Protein AF-A0A950GER1-F1 (afdb_monomer_lite)

Foldseek 3Di:
DVVLVVVLVVVLCCVPVDPVVLVVCQVDVVVLVVVVVVCVVSVHDDDPSSDDDPDPDDPPPPDPDPPPPDDDDDDDDDDDDDDPPPDPDCPDDPVRVVVPDPDPCPPPPVVPDPPDPPDPPDDDDDDPPDD

Structure (mmCIF, N/CA/C/O backbone):
data_AF-A0A950GER1-F1
#
_entry.id   AF-A0A950GER1-F1
#
loop_
_atom_site.group_PDB
_atom_site.id
_atom_site.type_symbol
_atom_site.label_atom_id
_atom_site.label_alt_id
_atom_site.label_comp_id
_atom_site.label_asym_id
_atom_site.label_entity_id
_atom_site.label_seq_id
_atom_site.pdbx_PDB_ins_code
_atom_site.Cartn_x
_atom_site.Cartn_y
_atom_site.Cartn_z
_atom_site.occupancy
_atom_site.B_iso_or_equiv
_atom_site.auth_seq_id
_atom_site.auth_comp_id
_atom_site.auth_asym_id
_atom_site.auth_atom_id
_atom_site.pdbx_PDB_model_num
ATOM 1 N N . GLY A 1 1 ? 2.794 -18.916 -9.544 1.00 68.31 1 GLY A N 1
ATOM 2 C CA . GLY A 1 1 ? 2.943 -18.273 -8.221 1.00 68.31 1 GLY A CA 1
ATOM 3 C C . GLY A 1 1 ? 4.208 -17.434 -8.063 1.00 68.31 1 GLY A C 1
ATOM 4 O O . GLY A 1 1 ? 4.226 -16.582 -7.189 1.00 68.31 1 GLY A O 1
ATOM 5 N N . SER A 1 2 ? 5.252 -17.633 -8.875 1.00 84.81 2 SER A N 1
ATOM 6 C CA . SER A 1 2 ? 6.555 -16.960 -8.723 1.00 84.81 2 SER A CA 1
ATOM 7 C C . SER A 1 2 ? 6.540 -15.460 -9.047 1.00 84.81 2 SER A C 1
ATOM 9 O O . SER A 1 2 ? 7.181 -14.680 -8.351 1.00 84.81 2 SER A O 1
ATOM 11 N N . GLU A 1 3 ? 5.780 -15.031 -10.056 1.00 92.06 3 GLU A N 1
ATOM 12 C CA . GLU A 1 3 ? 5.755 -13.623 -10.480 1.00 92.06 3 GLU A CA 1
ATOM 13 C C . GLU A 1 3 ? 5.191 -12.686 -9.402 1.00 92.06 3 GLU A C 1
ATOM 15 O O . GLU A 1 3 ? 5.762 -11.635 -9.117 1.00 92.06 3 GLU A O 1
ATOM 20 N N . VAL A 1 4 ? 4.094 -13.087 -8.756 1.00 91.31 4 VAL A N 1
ATOM 21 C CA . VAL A 1 4 ? 3.455 -12.296 -7.694 1.00 91.31 4 VAL A CA 1
ATOM 22 C C . VAL A 1 4 ? 4.393 -12.137 -6.494 1.00 91.31 4 VAL A C 1
ATOM 24 O O . VAL A 1 4 ? 4.469 -11.053 -5.920 1.00 91.31 4 VAL A O 1
ATOM 27 N N . ALA A 1 5 ? 5.161 -13.179 -6.159 1.00 91.25 5 ALA A N 1
ATOM 28 C CA . ALA A 1 5 ? 6.158 -13.129 -5.093 1.00 91.25 5 ALA A CA 1
ATOM 29 C C . ALA A 1 5 ? 7.320 -12.171 -5.420 1.00 91.25 5 ALA A C 1
ATOM 31 O O . ALA A 1 5 ? 7.744 -11.413 -4.553 1.00 91.25 5 ALA A O 1
ATOM 32 N N . CYS A 1 6 ? 7.783 -12.139 -6.674 1.00 94.56 6 CYS A N 1
ATOM 33 C CA . CYS A 1 6 ? 8.821 -11.203 -7.116 1.00 94.56 6 CYS A CA 1
ATOM 34 C C . CYS A 1 6 ? 8.333 -9.744 -7.082 1.00 94.56 6 CYS A C 1
ATOM 36 O O . CYS A 1 6 ? 9.011 -8.864 -6.550 1.00 94.56 6 CYS A O 1
ATOM 38 N N . ARG A 1 7 ? 7.112 -9.483 -7.570 1.00 93.38 7 ARG A N 1
ATOM 39 C CA . ARG A 1 7 ? 6.506 -8.140 -7.508 1.00 93.38 7 ARG A CA 1
ATOM 40 C C . ARG A 1 7 ? 6.301 -7.677 -6.067 1.00 93.38 7 ARG A C 1
ATOM 42 O O . ARG A 1 7 ? 6.494 -6.501 -5.769 1.00 93.38 7 ARG A O 1
ATOM 49 N N . ARG A 1 8 ? 5.947 -8.604 -5.172 1.00 94.06 8 ARG A N 1
ATOM 50 C CA . ARG A 1 8 ? 5.838 -8.345 -3.736 1.00 94.06 8 ARG A CA 1
ATOM 51 C C . ARG A 1 8 ? 7.173 -7.879 -3.155 1.00 94.06 8 ARG A C 1
ATOM 53 O O . ARG A 1 8 ? 7.218 -6.794 -2.584 1.00 94.06 8 ARG A O 1
ATOM 60 N N . SER A 1 9 ? 8.243 -8.660 -3.333 1.00 93.38 9 SER A N 1
ATOM 61 C CA . SER A 1 9 ? 9.560 -8.330 -2.772 1.00 93.38 9 SER A CA 1
ATOM 62 C C . SER A 1 9 ? 10.121 -7.030 -3.344 1.00 93.38 9 SER A C 1
ATOM 64 O O . SER A 1 9 ? 10.720 -6.243 -2.618 1.00 93.38 9 SER A O 1
ATOM 66 N N . GLN A 1 10 ? 9.896 -6.771 -4.635 1.00 94.00 10 GLN A N 1
ATOM 67 C CA . GLN A 1 10 ? 10.336 -5.537 -5.281 1.00 94.00 10 GLN A CA 1
ATOM 68 C C . GLN A 1 10 ? 9.615 -4.308 -4.716 1.00 94.00 10 GLN A C 1
ATOM 70 O O . GLN A 1 10 ? 10.259 -3.300 -4.428 1.00 94.00 10 GLN A O 1
ATOM 75 N N . LEU A 1 11 ? 8.292 -4.387 -4.532 1.00 92.88 11 LEU A N 1
ATOM 76 C CA . LEU A 1 11 ? 7.513 -3.293 -3.953 1.00 92.88 11 LEU A CA 1
ATOM 77 C C . LEU A 1 11 ? 7.914 -3.038 -2.494 1.00 92.88 11 LEU A C 1
ATOM 79 O O . LEU A 1 11 ? 8.084 -1.890 -2.095 1.00 92.88 11 LEU A O 1
ATOM 83 N N . GLU A 1 12 ? 8.078 -4.101 -1.709 1.00 92.19 12 GLU A N 1
ATOM 84 C CA . GLU A 1 12 ? 8.480 -4.022 -0.305 1.00 92.19 12 GLU A CA 1
ATOM 85 C C . GLU A 1 12 ? 9.863 -3.380 -0.149 1.00 92.19 12 GLU A C 1
ATOM 87 O O . GLU A 1 12 ? 10.020 -2.443 0.637 1.00 92.19 12 GLU A O 1
ATOM 92 N N . HIS A 1 13 ? 10.836 -3.804 -0.961 1.00 93.12 13 HIS A N 1
ATOM 93 C CA . HIS A 1 13 ? 12.165 -3.197 -1.008 1.00 93.12 13 HIS A CA 1
ATOM 94 C C . HIS A 1 13 ? 12.096 -1.717 -1.408 1.00 93.12 13 HIS A C 1
ATOM 96 O O . HIS A 1 13 ? 12.669 -0.862 -0.739 1.00 93.12 13 HIS A O 1
ATOM 102 N N . TRP A 1 14 ? 11.330 -1.381 -2.450 1.00 92.94 14 TRP A N 1
ATOM 103 C CA . TRP A 1 14 ? 11.192 0.005 -2.898 1.00 92.94 14 TRP A CA 1
ATOM 104 C C . TRP A 1 14 ? 10.573 0.914 -1.825 1.00 92.94 14 TRP A C 1
ATOM 106 O O . TRP A 1 14 ? 11.040 2.036 -1.641 1.00 92.94 14 TRP A O 1
ATOM 116 N N . LEU A 1 15 ? 9.567 0.426 -1.090 1.00 90.69 15 LEU A N 1
ATOM 117 C CA . LEU A 1 15 ? 8.898 1.170 -0.016 1.00 90.69 15 LEU A CA 1
ATOM 118 C C . LEU A 1 15 ? 9.755 1.333 1.249 1.00 90.69 15 LEU A C 1
ATOM 120 O O . LEU A 1 15 ? 9.526 2.275 2.005 1.00 90.69 15 LEU A O 1
ATOM 124 N N . THR A 1 16 ? 10.696 0.422 1.505 1.00 89.81 16 THR A N 1
ATOM 125 C CA . THR A 1 16 ? 11.548 0.448 2.709 1.00 89.81 16 THR A CA 1
ATOM 126 C C . THR A 1 16 ? 12.885 1.139 2.478 1.00 89.81 16 THR A C 1
ATOM 128 O O . THR A 1 16 ? 13.366 1.836 3.366 1.00 89.81 16 THR A O 1
ATOM 131 N N . THR A 1 17 ? 13.491 0.971 1.302 1.00 93.25 17 THR A N 1
ATOM 132 C CA . THR A 1 17 ? 14.817 1.521 0.990 1.00 93.25 17 THR A CA 1
ATOM 133 C C . THR A 1 17 ? 14.761 2.978 0.528 1.00 93.25 17 THR A C 1
ATOM 135 O O . THR A 1 17 ? 15.669 3.745 0.841 1.00 93.25 17 THR A O 1
ATOM 138 N N . ASN A 1 18 ? 13.700 3.402 -0.169 1.00 92.94 18 ASN A N 1
ATOM 139 C CA . ASN A 1 18 ? 13.635 4.757 -0.720 1.00 92.94 18 ASN A CA 1
ATOM 140 C C . ASN A 1 18 ? 12.918 5.734 0.216 1.00 92.94 18 ASN A C 1
ATOM 142 O O . ASN A 1 18 ? 11.688 5.772 0.288 1.00 92.94 18 ASN A O 1
ATOM 146 N N . ALA A 1 19 ? 13.691 6.610 0.860 1.00 89.62 19 ALA A N 1
ATOM 147 C CA . ALA A 1 19 ? 13.150 7.716 1.652 1.00 89.62 19 ALA A CA 1
ATOM 148 C C . ALA A 1 19 ? 12.329 8.707 0.799 1.00 89.62 19 ALA A C 1
ATOM 150 O O . ALA A 1 19 ? 11.319 9.238 1.260 1.00 89.62 19 ALA A O 1
ATOM 151 N N . GLU A 1 20 ? 12.709 8.905 -0.466 1.00 93.19 20 GLU A N 1
ATOM 152 C CA . GLU A 1 20 ? 11.983 9.764 -1.411 1.00 93.19 20 GLU A CA 1
ATOM 153 C C . GLU A 1 20 ? 10.564 9.260 -1.686 1.00 93.19 20 GLU A C 1
ATOM 155 O O . GLU A 1 20 ? 9.620 10.047 -1.752 1.00 93.19 20 GLU A O 1
ATOM 160 N N . ALA A 1 21 ? 10.382 7.938 -1.769 1.00 89.94 21 ALA A N 1
ATOM 161 C CA . ALA A 1 21 ? 9.063 7.341 -1.939 1.00 89.94 21 ALA A CA 1
ATOM 162 C C . ALA A 1 21 ? 8.163 7.654 -0.736 1.00 89.94 21 ALA A C 1
ATOM 164 O O . ALA A 1 21 ? 6.999 8.019 -0.904 1.00 89.94 21 ALA A O 1
ATOM 165 N N . ALA A 1 22 ? 8.706 7.575 0.483 1.00 88.62 22 ALA A N 1
ATOM 166 C CA . ALA A 1 22 ? 7.977 7.939 1.693 1.00 88.62 22 ALA A CA 1
ATOM 167 C C . ALA A 1 22 ? 7.603 9.434 1.718 1.00 88.62 22 ALA A C 1
ATOM 169 O O . ALA A 1 22 ? 6.471 9.768 2.083 1.00 88.62 22 ALA A O 1
ATOM 170 N N . ALA A 1 23 ? 8.508 10.318 1.281 1.00 90.31 23 ALA A N 1
ATOM 171 C CA . ALA A 1 23 ? 8.250 11.754 1.162 1.00 90.31 23 ALA A CA 1
ATOM 172 C C . ALA A 1 23 ? 7.142 12.052 0.137 1.00 90.31 23 ALA A C 1
ATOM 174 O O . ALA A 1 23 ? 6.176 12.743 0.460 1.00 90.31 23 ALA A O 1
ATOM 175 N N . PHE A 1 24 ? 7.197 11.437 -1.046 1.00 92.44 24 PHE A N 1
ATOM 176 C CA . PHE A 1 24 ? 6.159 11.564 -2.072 1.00 92.44 24 PHE A CA 1
ATOM 177 C C . PHE A 1 24 ? 4.789 11.069 -1.580 1.00 92.44 24 PHE A C 1
ATOM 179 O O . PHE A 1 24 ? 3.752 11.696 -1.803 1.00 92.44 24 PHE A O 1
ATOM 186 N N . ILE A 1 25 ? 4.769 9.953 -0.846 1.00 91.94 25 ILE A N 1
ATOM 187 C CA . ILE A 1 25 ? 3.552 9.410 -0.232 1.00 91.94 25 ILE A CA 1
ATOM 188 C C . ILE A 1 25 ? 2.989 10.361 0.841 1.00 91.94 25 ILE A C 1
ATOM 190 O O . ILE A 1 25 ? 1.773 10.387 1.074 1.00 91.94 25 ILE A O 1
ATOM 194 N N . ALA A 1 26 ? 3.844 11.118 1.530 1.00 89.19 26 ALA A N 1
ATOM 195 C CA . ALA A 1 26 ? 3.436 12.160 2.469 1.00 89.19 26 ALA A CA 1
ATOM 196 C C . ALA A 1 26 ? 2.867 13.396 1.770 1.00 89.19 26 ALA A C 1
ATOM 198 O O . ALA A 1 26 ? 1.824 13.891 2.198 1.00 89.19 26 ALA A O 1
ATOM 199 N N . GLU A 1 27 ? 3.488 13.827 0.678 1.00 94.06 27 GLU A N 1
ATOM 200 C CA . GLU A 1 27 ? 3.058 14.984 -0.105 1.00 94.06 27 GLU A CA 1
ATOM 201 C C . GLU A 1 27 ? 1.747 14.733 -0.864 1.00 94.06 27 GLU A C 1
ATOM 203 O O . GLU A 1 27 ? 0.888 15.613 -0.937 1.00 94.06 27 GLU A O 1
ATOM 208 N N . VAL A 1 28 ? 1.542 13.513 -1.376 1.00 95.12 28 VAL A N 1
ATOM 209 C CA . VAL A 1 28 ? 0.377 13.154 -2.196 1.00 95.12 28 VAL A CA 1
ATOM 210 C C . VAL A 1 28 ? -0.476 12.079 -1.505 1.00 95.12 28 VAL A C 1
ATOM 212 O O . VAL A 1 28 ? -0.340 10.888 -1.800 1.00 95.12 28 VAL A O 1
ATOM 215 N N . PRO A 1 29 ? -1.456 12.445 -0.651 1.00 88.69 29 PRO A N 1
ATOM 216 C CA . PRO A 1 29 ? -2.314 11.483 0.053 1.00 88.69 29 PRO A CA 1
ATOM 217 C C . PRO A 1 29 ? -3.133 10.561 -0.861 1.00 88.69 29 PRO A C 1
ATOM 219 O O . PRO A 1 29 ? -3.569 9.489 -0.437 1.00 88.69 29 PRO A O 1
ATOM 222 N N . GLN A 1 30 ? -3.364 10.965 -2.112 1.00 92.75 30 GLN A N 1
ATOM 223 C CA . GLN A 1 30 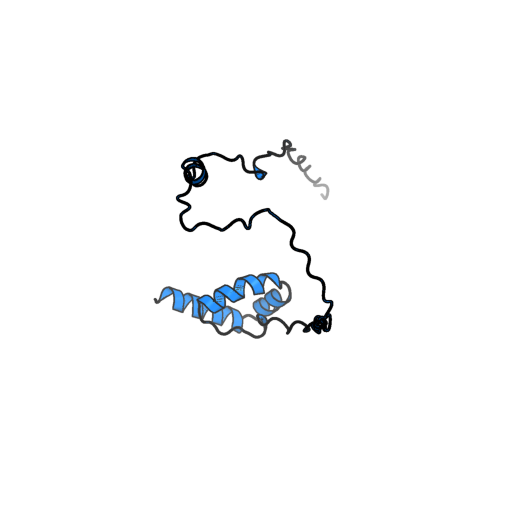? -4.078 10.156 -3.100 1.00 92.75 30 GLN A CA 1
ATOM 224 C C . GLN A 1 30 ? -3.304 8.874 -3.448 1.00 92.75 30 GLN A C 1
ATOM 226 O O . GLN A 1 30 ? -3.919 7.819 -3.605 1.00 92.75 30 GLN A O 1
ATOM 231 N N . SER A 1 31 ? -1.966 8.934 -3.477 1.00 93.12 31 SER A N 1
ATOM 232 C CA . SER A 1 31 ? -1.108 7.766 -3.720 1.00 93.12 31 SER A CA 1
ATOM 233 C C . SER A 1 31 ? -1.347 6.670 -2.672 1.00 93.12 31 SER A C 1
ATOM 235 O O . SER A 1 31 ? -1.498 5.498 -3.019 1.00 93.12 31 SER A O 1
ATOM 237 N N . ARG A 1 32 ? -1.538 7.054 -1.398 1.00 92.44 32 ARG A N 1
ATOM 238 C CA . ARG A 1 32 ? -1.859 6.136 -0.289 1.00 92.44 32 ARG A CA 1
ATOM 239 C C . ARG A 1 32 ? -3.130 5.337 -0.551 1.00 92.44 32 ARG A C 1
ATOM 241 O O . ARG A 1 32 ? -3.200 4.162 -0.203 1.00 92.44 32 ARG A O 1
ATOM 248 N N . ARG A 1 33 ? -4.152 5.961 -1.149 1.00 91.50 33 ARG A N 1
ATOM 249 C CA . ARG A 1 33 ? -5.442 5.305 -1.431 1.00 91.50 33 ARG A CA 1
ATOM 250 C C . ARG A 1 33 ? -5.317 4.218 -2.492 1.00 91.50 33 ARG A C 1
ATOM 252 O O . ARG A 1 33 ? -6.040 3.234 -2.408 1.00 91.50 33 ARG A O 1
ATOM 259 N N . ILE A 1 34 ? -4.401 4.393 -3.443 1.00 92.81 34 ILE A N 1
ATOM 260 C CA . ILE A 1 34 ? -4.140 3.442 -4.530 1.00 92.81 34 ILE A CA 1
ATOM 261 C C . ILE A 1 34 ? -3.210 2.319 -4.051 1.00 92.81 34 ILE A C 1
ATOM 263 O O . ILE A 1 34 ? -3.471 1.145 -4.304 1.00 92.81 34 ILE A O 1
ATOM 267 N N . LEU A 1 35 ? -2.154 2.663 -3.308 1.00 92.88 35 LEU A N 1
ATOM 268 C CA . LEU A 1 35 ? -1.152 1.703 -2.831 1.00 92.88 35 LEU A CA 1
ATOM 269 C C . LEU A 1 35 ? -1.692 0.743 -1.766 1.00 92.88 35 LEU A C 1
ATOM 271 O O . LEU A 1 35 ? -1.263 -0.405 -1.704 1.00 92.88 35 LEU A O 1
ATOM 275 N N . ARG A 1 36 ? -2.654 1.175 -0.945 1.00 92.44 36 ARG A N 1
ATOM 276 C CA . ARG A 1 36 ? -3.237 0.345 0.120 1.00 92.44 36 ARG A CA 1
ATOM 277 C C . ARG A 1 36 ? -3.888 -0.947 -0.395 1.00 92.44 36 ARG A C 1
ATOM 279 O O . ARG A 1 36 ? -3.475 -2.011 0.064 1.00 92.44 36 ARG A O 1
ATOM 286 N N . PRO A 1 37 ? -4.856 -0.907 -1.334 1.00 94.06 37 PRO A N 1
ATOM 287 C CA . PRO A 1 37 ? -5.407 -2.120 -1.936 1.00 94.06 37 PRO A CA 1
ATOM 288 C C . PRO A 1 37 ? -4.335 -3.02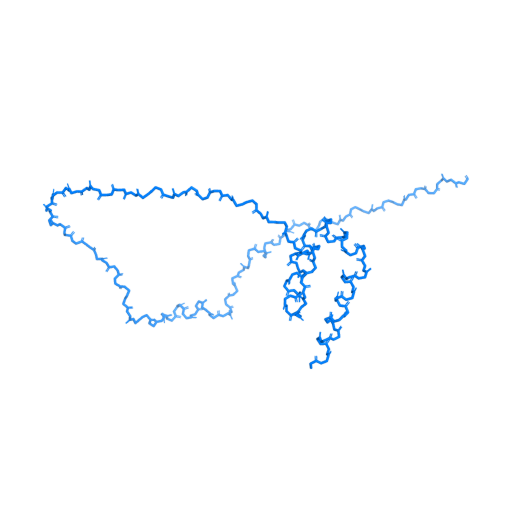5 -2.546 1.00 94.06 37 PRO A C 1
ATOM 290 O O . PRO A 1 37 ? -4.393 -4.235 -2.361 1.00 94.06 37 PRO A O 1
ATOM 293 N N . LEU A 1 38 ? -3.332 -2.448 -3.219 1.00 92.69 38 LEU A N 1
ATOM 294 C CA . LEU A 1 38 ? -2.234 -3.211 -3.821 1.00 92.69 38 LEU A CA 1
ATOM 295 C C . LEU A 1 38 ? -1.415 -3.962 -2.764 1.00 92.69 38 LEU A C 1
ATOM 297 O O . LEU A 1 38 ? -1.173 -5.156 -2.921 1.00 92.69 38 LEU A O 1
ATOM 301 N N . CYS A 1 39 ? -1.054 -3.300 -1.661 1.00 93.19 39 CYS A N 1
ATOM 302 C CA . CYS A 1 39 ? -0.329 -3.936 -0.558 1.00 93.19 39 CYS A CA 1
ATOM 303 C C . CYS A 1 39 ? -1.146 -5.074 0.068 1.00 93.19 39 CYS A C 1
ATOM 305 O O . CYS A 1 39 ? -0.604 -6.149 0.313 1.00 93.19 39 CYS A O 1
ATOM 307 N N . HIS A 1 40 ? -2.456 -4.879 0.256 1.00 93.75 40 HIS A N 1
ATOM 308 C CA . HIS A 1 40 ? -3.342 -5.929 0.765 1.00 93.75 40 HIS A CA 1
ATOM 309 C C . HIS A 1 40 ? -3.449 -7.126 -0.188 1.00 93.75 40 HIS A C 1
ATOM 311 O O . HIS A 1 40 ? -3.379 -8.261 0.273 1.00 93.75 40 HIS A O 1
ATOM 317 N N . MET A 1 41 ? -3.566 -6.896 -1.501 1.00 93.94 41 MET A N 1
ATOM 318 C CA . MET A 1 41 ? -3.619 -7.979 -2.495 1.00 93.94 41 MET A CA 1
ATOM 319 C C . MET A 1 41 ? -2.318 -8.786 -2.557 1.00 93.94 41 MET A C 1
ATOM 321 O O . MET A 1 41 ? -2.356 -9.992 -2.780 1.00 93.94 41 MET A O 1
ATOM 325 N N . LEU A 1 42 ? -1.172 -8.136 -2.342 1.00 92.19 42 LEU A N 1
ATOM 326 C CA . LEU A 1 42 ? 0.143 -8.785 -2.334 1.00 92.19 42 LEU A CA 1
ATOM 327 C C . LEU A 1 42 ? 0.527 -9.362 -0.955 1.00 92.19 42 LEU A C 1
ATOM 329 O O . LEU A 1 42 ? 1.557 -10.029 -0.828 1.00 92.19 42 LEU A O 1
ATOM 333 N N . GLY A 1 43 ? -0.290 -9.121 0.077 1.00 92.50 43 GLY A N 1
ATOM 334 C CA . GLY A 1 43 ? -0.039 -9.559 1.451 1.00 92.50 43 GLY A CA 1
ATOM 335 C C . GLY A 1 43 ? 1.170 -8.883 2.108 1.00 92.50 43 GLY A C 1
ATOM 336 O O . GLY A 1 43 ? 1.835 -9.512 2.929 1.00 92.50 43 GLY A O 1
ATOM 337 N N . ILE A 1 44 ? 1.485 -7.647 1.713 1.00 92.06 44 ILE A N 1
ATOM 338 C CA . ILE A 1 44 ? 2.599 -6.848 2.246 1.00 92.06 44 ILE A CA 1
ATOM 339 C C . ILE A 1 44 ? 2.124 -6.106 3.495 1.00 92.06 44 ILE A C 1
ATOM 341 O O . ILE A 1 44 ? 1.017 -5.557 3.516 1.00 92.06 44 ILE A O 1
ATOM 345 N N . GLU A 1 45 ? 2.960 -6.058 4.531 1.00 90.56 45 GLU A N 1
ATOM 346 C CA . GLU A 1 45 ? 2.675 -5.250 5.714 1.00 90.56 45 GLU A CA 1
ATOM 347 C C . GLU A 1 45 ? 2.708 -3.758 5.372 1.00 90.56 45 GLU A C 1
ATOM 349 O O . GLU A 1 45 ? 3.622 -3.270 4.712 1.00 90.56 45 GLU A O 1
ATOM 354 N N . LEU A 1 46 ? 1.690 -3.007 5.804 1.00 88.25 46 LEU A N 1
ATOM 355 C CA . LEU A 1 46 ? 1.613 -1.583 5.486 1.00 88.25 46 LEU A CA 1
ATOM 356 C C . LEU A 1 46 ? 2.653 -0.793 6.303 1.00 88.25 46 LEU A C 1
ATOM 358 O O . LEU A 1 46 ? 2.500 -0.717 7.531 1.00 88.25 46 LEU A O 1
ATOM 362 N N . PRO A 1 47 ? 3.623 -0.121 5.650 1.00 85.38 47 PRO A N 1
ATOM 363 C CA . PRO A 1 47 ? 4.572 0.750 6.330 1.00 85.38 47 PRO A CA 1
ATOM 364 C C . PRO A 1 47 ? 3.868 1.953 6.971 1.00 85.38 47 PRO A C 1
ATOM 366 O O . PRO A 1 47 ? 2.798 2.384 6.526 1.00 85.38 47 PRO A O 1
ATOM 369 N N . GLU A 1 48 ? 4.499 2.530 7.997 1.00 82.81 48 GLU A N 1
ATOM 370 C CA . GLU A 1 48 ? 3.998 3.683 8.766 1.00 82.81 48 GLU A CA 1
ATOM 371 C C . GLU A 1 48 ? 3.559 4.841 7.851 1.00 82.81 48 GLU A C 1
ATOM 373 O O . GLU A 1 48 ? 2.486 5.414 8.029 1.00 82.81 48 GLU A O 1
ATOM 378 N N . ALA A 1 49 ? 4.326 5.114 6.788 1.00 83.25 49 ALA A N 1
ATOM 379 C CA . ALA A 1 49 ? 4.031 6.162 5.810 1.00 83.25 49 ALA A CA 1
ATOM 380 C C . ALA A 1 49 ? 2.688 5.965 5.077 1.00 83.25 49 ALA A C 1
ATOM 382 O O . ALA A 1 49 ? 2.044 6.937 4.686 1.00 83.25 49 ALA A O 1
ATOM 383 N N . LEU A 1 50 ? 2.224 4.722 4.912 1.00 84.94 50 LEU A N 1
ATOM 384 C CA . LEU A 1 50 ? 0.930 4.395 4.300 1.00 84.94 50 LEU A CA 1
ATOM 385 C C . LEU A 1 50 ? -0.207 4.299 5.331 1.00 84.94 50 LEU A C 1
ATOM 387 O O . LEU A 1 50 ? -1.389 4.204 4.957 1.00 84.94 50 LEU A O 1
ATOM 391 N N . ARG A 1 51 ? 0.095 4.356 6.634 1.00 85.56 51 ARG A N 1
ATOM 392 C CA . ARG A 1 51 ? -0.926 4.444 7.680 1.00 85.56 51 ARG A CA 1
ATOM 393 C C . ARG A 1 51 ? -1.571 5.831 7.629 1.00 85.56 51 ARG A C 1
ATOM 395 O O . ARG A 1 51 ? -0.922 6.861 7.465 1.00 85.56 51 ARG A O 1
ATOM 402 N N . LEU A 1 52 ? -2.901 5.849 7.665 1.00 80.75 52 LEU A N 1
ATOM 403 C CA . LEU A 1 52 ? -3.640 7.095 7.788 1.00 80.75 52 LEU A CA 1
ATOM 404 C C . LEU A 1 52 ? -3.576 7.506 9.257 1.00 80.75 52 LEU A C 1
ATOM 406 O O . LEU A 1 52 ? -3.753 6.634 10.115 1.00 80.75 52 LEU A O 1
ATOM 410 N N . PRO A 1 53 ? -3.393 8.804 9.553 1.00 76.75 53 PRO A N 1
ATOM 411 C CA . PRO A 1 53 ? -3.556 9.274 10.913 1.00 76.75 53 PRO A CA 1
ATOM 412 C C . PRO A 1 53 ? -4.974 8.922 11.393 1.00 76.75 53 PRO A C 1
ATOM 414 O O . PRO A 1 53 ? -5.931 8.995 10.605 1.00 76.75 53 PRO A O 1
ATOM 417 N N . PRO A 1 54 ? -5.137 8.513 12.662 1.00 77.94 54 PRO A N 1
ATOM 418 C CA . PRO A 1 54 ? -6.444 8.198 13.211 1.00 77.94 54 PRO A CA 1
ATOM 419 C C . PRO A 1 54 ? -7.355 9.419 13.074 1.00 77.94 54 PRO A C 1
ATOM 421 O O . PRO A 1 54 ? -7.083 10.494 13.606 1.00 77.94 54 PRO A O 1
ATOM 424 N N . ARG A 1 55 ? -8.448 9.266 12.318 1.00 77.81 55 ARG A N 1
ATOM 425 C CA . ARG A 1 55 ? -9.401 10.358 12.108 1.00 77.81 55 ARG A CA 1
ATOM 426 C C . ARG A 1 55 ? -10.080 10.673 13.447 1.00 77.81 55 ARG A C 1
ATOM 428 O O . ARG A 1 55 ? -10.538 9.731 14.103 1.00 77.81 55 ARG A O 1
ATOM 435 N N . PRO A 1 56 ? -10.196 11.952 13.854 1.00 82.75 56 PRO A N 1
ATOM 436 C CA . PRO A 1 56 ? -10.874 12.300 15.094 1.00 82.75 56 PRO A CA 1
ATOM 437 C C . PRO A 1 56 ? -12.299 11.746 15.057 1.00 82.75 56 PRO A C 1
ATOM 439 O O . PRO A 1 56 ? -13.095 12.067 14.168 1.00 82.75 56 PRO A O 1
ATOM 442 N N . LYS A 1 57 ? -12.611 10.859 16.007 1.00 83.12 57 LYS A N 1
ATOM 443 C CA . LYS A 1 57 ? -13.950 10.287 16.141 1.00 83.12 57 LYS A CA 1
ATOM 444 C C . LYS A 1 57 ? -14.893 11.424 16.526 1.00 83.12 57 LYS A C 1
ATOM 446 O O . LYS A 1 57 ? -14.836 11.928 17.645 1.00 83.12 57 LYS A O 1
ATOM 451 N N . ARG A 1 58 ? -15.777 11.835 15.611 1.00 83.50 58 ARG A N 1
ATOM 452 C CA . ARG A 1 58 ? -16.896 12.717 15.965 1.00 83.50 58 ARG A CA 1
ATOM 453 C C . ARG A 1 58 ? -17.703 12.024 17.062 1.00 83.50 58 ARG A C 1
ATOM 455 O O . ARG A 1 58 ? -18.118 10.879 16.874 1.00 83.50 58 ARG A O 1
ATOM 462 N N . LYS A 1 59 ? -17.916 12.702 18.198 1.00 82.00 59 LYS A N 1
ATOM 463 C CA . LYS A 1 59 ? -18.847 12.239 19.235 1.00 82.00 59 LYS A CA 1
ATOM 464 C C . LYS A 1 59 ? -20.197 12.038 18.548 1.00 82.00 59 LYS A C 1
ATOM 466 O O . LYS A 1 59 ? -20.822 13.008 18.129 1.00 82.00 59 LYS A O 1
ATOM 471 N N . ARG A 1 60 ? -20.605 10.779 18.360 1.00 78.88 60 ARG A N 1
ATOM 472 C CA . ARG A 1 60 ? -21.949 10.450 17.883 1.00 78.88 60 ARG A CA 1
ATOM 473 C C . ARG A 1 60 ? -22.910 11.077 18.882 1.00 78.88 60 ARG A C 1
ATOM 475 O O . ARG A 1 60 ? -22.940 10.652 20.036 1.00 78.88 60 ARG A O 1
ATOM 482 N N . GLN A 1 61 ? -23.647 12.102 18.459 1.00 79.25 61 GLN A N 1
ATOM 483 C CA . GLN A 1 61 ? -24.811 12.542 19.210 1.00 79.25 61 GLN A CA 1
ATOM 484 C C . GLN A 1 61 ? -25.724 11.322 19.267 1.00 79.25 61 GLN A C 1
ATOM 486 O O . GLN A 1 61 ? -26.179 10.834 18.233 1.00 79.25 61 GLN A O 1
ATOM 491 N N . ARG A 1 62 ? -25.859 10.731 20.459 1.00 76.81 62 ARG A N 1
ATOM 492 C CA . ARG A 1 62 ? -26.797 9.634 20.668 1.00 76.81 62 ARG A CA 1
ATOM 493 C C . ARG A 1 62 ? -28.159 10.187 20.266 1.00 76.81 62 ARG A C 1
ATOM 495 O O . ARG A 1 62 ? -28.585 11.193 20.830 1.00 76.81 62 ARG A O 1
ATOM 502 N N . ALA A 1 63 ? -28.776 9.588 19.249 1.00 72.81 63 ALA A N 1
ATOM 503 C CA . ALA A 1 63 ? -30.149 9.902 18.897 1.00 72.81 63 ALA A CA 1
ATOM 504 C C . ALA A 1 63 ? -30.973 9.760 20.180 1.00 72.81 63 ALA A C 1
ATOM 506 O O . ALA A 1 63 ? -30.882 8.731 20.857 1.00 72.81 63 ALA A O 1
ATOM 507 N N . ARG A 1 64 ? -31.671 10.830 20.570 1.00 72.50 64 ARG A N 1
ATOM 508 C CA . ARG A 1 64 ? -32.560 10.789 21.728 1.00 72.50 64 ARG A CA 1
ATOM 509 C C . ARG A 1 64 ? -33.585 9.694 21.454 1.00 72.50 64 ARG A C 1
ATOM 511 O O . ARG A 1 64 ? -34.225 9.702 20.405 1.00 72.50 64 ARG A O 1
ATOM 518 N N . LYS A 1 65 ? -33.665 8.726 22.361 1.00 71.31 65 LYS A N 1
ATOM 519 C CA . LYS A 1 65 ? -34.716 7.713 22.360 1.00 71.31 65 LYS A CA 1
ATOM 520 C C . LYS A 1 65 ? -36.038 8.477 22.542 1.00 71.31 65 LYS A C 1
ATOM 522 O O . LYS A 1 65 ? -36.099 9.283 23.467 1.00 71.31 65 LYS A O 1
ATOM 527 N N . PRO A 1 66 ? -37.034 8.347 21.653 1.00 68.00 66 PRO A N 1
ATOM 528 C CA . PRO A 1 66 ? -38.356 8.868 21.952 1.00 68.00 66 PRO A CA 1
ATOM 529 C C . PRO A 1 66 ? -38.929 7.992 23.068 1.00 68.00 66 PRO A C 1
ATOM 531 O O . PRO A 1 66 ? -39.230 6.819 22.846 1.00 68.00 66 PRO A O 1
ATOM 534 N N . ASP A 1 67 ? -38.991 8.538 24.279 1.00 64.81 67 ASP A N 1
ATOM 535 C CA . ASP A 1 67 ? -39.702 7.931 25.399 1.00 64.81 67 ASP A CA 1
ATOM 536 C C . ASP A 1 67 ? -41.201 8.062 25.100 1.00 64.81 67 ASP A C 1
ATOM 538 O O . ASP A 1 67 ? -41.821 9.105 25.293 1.00 64.81 67 ASP A O 1
ATOM 542 N N . GLY A 1 68 ? -41.746 7.021 24.472 1.00 56.00 68 GLY A N 1
ATOM 543 C CA . GLY A 1 68 ? -43.149 6.916 24.099 1.00 56.00 68 GLY A CA 1
ATOM 544 C C . GLY A 1 68 ? -43.987 6.342 25.233 1.00 56.00 68 GLY A C 1
ATOM 545 O O . GLY A 1 68 ? -44.509 5.243 25.087 1.00 56.00 68 GLY A O 1
ATOM 546 N N . ASP A 1 69 ? -44.143 7.090 26.324 1.00 60.28 69 ASP A N 1
ATOM 547 C CA . ASP A 1 69 ? -45.245 6.895 27.273 1.00 60.28 69 ASP A CA 1
ATOM 548 C C . ASP A 1 69 ? -46.449 7.700 26.768 1.00 60.28 69 ASP A C 1
ATOM 550 O O . ASP A 1 69 ? -46.742 8.808 27.210 1.00 60.28 69 ASP A O 1
ATOM 554 N N . GLY A 1 70 ? -47.105 7.160 25.742 1.00 54.88 70 GLY A N 1
ATOM 555 C CA . GLY A 1 70 ? -48.265 7.757 25.086 1.00 54.88 70 GLY A CA 1
ATOM 556 C C . GLY A 1 70 ? -49.409 6.762 24.998 1.00 54.88 70 GLY A C 1
ATOM 557 O O . GLY A 1 70 ? -49.819 6.385 23.905 1.00 54.88 70 GLY A O 1
ATOM 558 N N . ALA A 1 71 ? -49.913 6.321 26.150 1.00 55.88 71 ALA A N 1
ATOM 559 C CA . ALA A 1 71 ? -51.235 5.725 26.240 1.00 55.88 71 ALA A CA 1
ATOM 560 C C . ALA A 1 71 ? -52.281 6.812 25.943 1.00 55.88 71 ALA A C 1
ATOM 562 O O . ALA A 1 71 ? -52.556 7.656 26.793 1.00 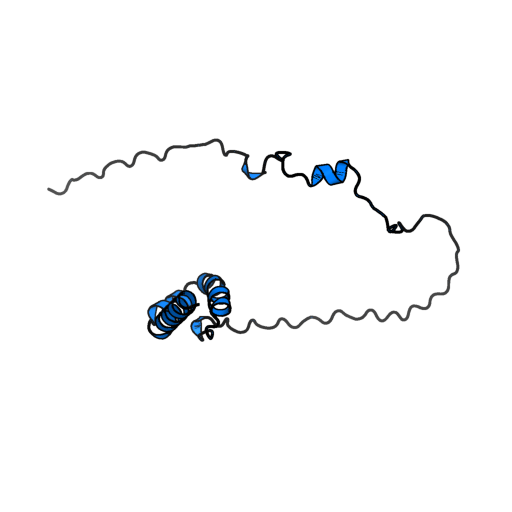55.88 71 ALA A O 1
ATOM 563 N N . ILE A 1 72 ? -52.872 6.796 24.747 1.00 58.72 72 ILE A N 1
ATOM 564 C CA . ILE A 1 72 ? -54.152 7.464 24.492 1.00 58.72 72 ILE A CA 1
ATOM 565 C C . ILE A 1 72 ? -55.082 6.434 23.854 1.00 58.72 72 ILE A C 1
ATOM 5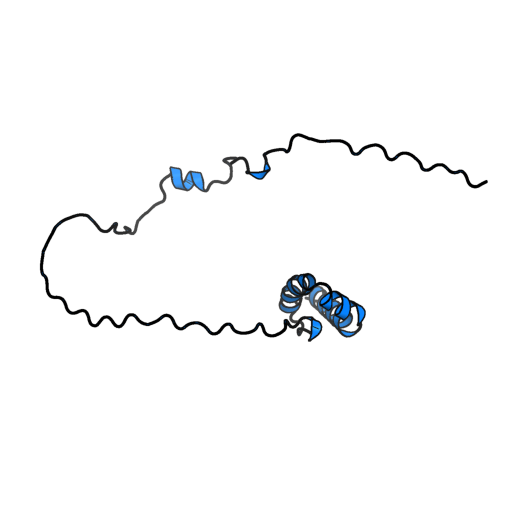67 O O . ILE A 1 72 ? -54.855 5.952 22.747 1.00 58.72 72 ILE A O 1
ATOM 571 N N . MET A 1 73 ? -56.100 6.064 24.629 1.00 49.88 73 MET A N 1
ATOM 572 C CA . MET A 1 73 ? -57.254 5.282 24.208 1.00 49.88 73 MET A CA 1
ATOM 573 C C . MET A 1 73 ? -57.996 6.001 23.077 1.00 49.88 73 MET A C 1
ATOM 575 O O . MET A 1 73 ? -58.172 7.216 23.131 1.00 49.88 73 MET A O 1
ATOM 579 N N . GLY A 1 74 ? -58.498 5.254 22.097 1.00 45.25 74 GLY A N 1
ATOM 580 C CA . GLY A 1 74 ? -59.386 5.815 21.082 1.00 45.25 74 GLY A CA 1
ATOM 581 C C . GLY A 1 74 ? -59.626 4.866 19.922 1.00 45.25 74 GLY A C 1
ATOM 582 O O . GLY A 1 74 ? -58.995 4.982 18.879 1.00 45.25 74 GLY A O 1
ATOM 583 N N . ALA A 1 75 ? -60.547 3.926 20.116 1.00 52.59 75 ALA A N 1
ATOM 584 C CA . ALA A 1 75 ? -61.150 3.168 19.034 1.00 52.59 75 ALA A CA 1
ATOM 585 C C . ALA A 1 75 ? -61.839 4.121 18.044 1.00 52.59 75 ALA A C 1
ATOM 587 O O . ALA A 1 75 ? -62.739 4.852 18.441 1.00 52.59 75 ALA A O 1
ATOM 588 N N . THR A 1 76 ? -61.458 4.071 16.768 1.00 51.19 76 THR A N 1
ATOM 589 C CA . THR A 1 76 ? -62.399 4.228 15.649 1.00 51.19 76 THR A CA 1
ATOM 590 C C . THR A 1 76 ? -61.930 3.346 14.497 1.00 51.19 76 THR A C 1
ATOM 592 O O . THR A 1 76 ? -60.855 3.525 13.929 1.00 51.19 76 THR A O 1
ATOM 595 N N . GLU A 1 77 ? -62.740 2.335 14.208 1.00 50.84 77 GLU A N 1
ATOM 596 C CA . GLU A 1 77 ? -62.732 1.604 12.951 1.00 50.84 77 GLU A CA 1
ATOM 597 C C . GLU A 1 77 ? -63.052 2.568 11.800 1.00 50.84 77 GLU A C 1
ATOM 599 O O . GLU A 1 77 ? -63.946 3.407 11.894 1.00 50.84 77 GLU A O 1
ATOM 604 N N . GLY A 1 78 ? -62.312 2.433 10.705 1.00 46.72 78 GLY A N 1
ATOM 605 C CA . GLY A 1 78 ? -62.480 3.210 9.482 1.00 46.72 78 GLY A CA 1
ATOM 606 C C . GLY A 1 78 ? -61.422 2.761 8.480 1.00 46.72 78 GLY A C 1
ATOM 607 O O . GLY A 1 78 ? -60.328 3.299 8.436 1.00 46.72 78 GLY A O 1
ATOM 608 N N . SER A 1 79 ? -61.624 1.608 7.851 1.00 44.31 79 SER A N 1
ATOM 609 C CA . SER A 1 79 ? -62.183 1.557 6.498 1.00 44.31 79 SER A CA 1
ATOM 610 C C . SER A 1 79 ? -61.135 1.857 5.416 1.00 44.31 79 SER A C 1
ATOM 612 O O . SER A 1 79 ? -60.792 2.999 5.139 1.00 44.31 79 SER A O 1
ATOM 614 N N . ALA A 1 80 ? -60.675 0.758 4.810 1.00 39.28 80 ALA A N 1
ATOM 615 C CA . ALA A 1 80 ? -60.303 0.612 3.404 1.00 39.28 80 ALA A CA 1
ATOM 616 C C . ALA A 1 80 ? -59.216 1.531 2.804 1.00 39.28 80 ALA A C 1
ATOM 618 O O . ALA A 1 80 ? -59.501 2.617 2.317 1.00 39.28 80 ALA A O 1
ATOM 619 N N . ALA A 1 81 ? -58.000 0.994 2.646 1.00 44.97 81 ALA A N 1
ATOM 620 C CA . ALA A 1 81 ? -57.412 0.704 1.324 1.00 44.97 81 ALA A CA 1
ATOM 621 C C . ALA A 1 81 ? -56.004 0.091 1.475 1.00 44.97 81 ALA A C 1
ATOM 623 O O . ALA A 1 81 ? -55.305 0.374 2.447 1.00 44.97 81 ALA A O 1
ATOM 624 N N . PRO A 1 82 ? -55.606 -0.816 0.568 1.00 54.31 82 PRO A N 1
ATOM 625 C CA . PRO A 1 82 ? -54.831 -1.982 0.957 1.00 54.31 82 PRO A CA 1
ATOM 626 C C . PRO A 1 82 ? -53.321 -1.766 0.968 1.00 54.31 82 PRO A C 1
ATOM 628 O O . PRO A 1 82 ? -52.725 -1.158 0.078 1.00 54.31 82 PRO A O 1
ATOM 631 N N . ALA A 1 83 ? -52.711 -2.422 1.954 1.00 46.78 83 ALA A N 1
ATOM 632 C CA . ALA A 1 83 ? -51.358 -2.927 1.891 1.00 46.78 83 ALA A CA 1
ATOM 633 C C . ALA A 1 83 ? -51.114 -3.573 0.521 1.00 46.78 83 ALA A C 1
ATOM 635 O O . ALA A 1 83 ? -51.720 -4.591 0.179 1.00 46.78 83 ALA A O 1
ATOM 636 N N . SER A 1 84 ? -50.207 -2.973 -0.250 1.00 46.97 84 SER A N 1
ATOM 637 C CA . SER A 1 84 ? -49.584 -3.621 -1.397 1.00 46.97 84 SER A CA 1
ATOM 638 C C . SER A 1 84 ? -48.738 -4.773 -0.863 1.00 46.97 84 SER A C 1
ATOM 640 O O . SER A 1 84 ? -47.560 -4.640 -0.522 1.00 46.97 84 SER A O 1
ATOM 642 N N . ALA A 1 85 ? -49.419 -5.901 -0.689 1.00 50.09 85 ALA A N 1
ATOM 643 C CA . ALA A 1 85 ? -48.836 -7.206 -0.532 1.00 50.09 85 ALA A CA 1
ATOM 644 C C . ALA A 1 85 ? -47.941 -7.444 -1.750 1.00 50.09 85 ALA A C 1
ATOM 646 O O . ALA A 1 85 ? -48.424 -7.622 -2.867 1.00 50.09 85 ALA A O 1
ATOM 647 N N . ARG A 1 86 ? -46.624 -7.423 -1.526 1.00 45.59 86 ARG A N 1
ATOM 648 C CA . ARG A 1 86 ? -45.646 -7.990 -2.453 1.00 45.59 86 ARG A CA 1
ATOM 649 C C . ARG A 1 86 ? -45.965 -9.472 -2.581 1.00 45.59 86 ARG A C 1
ATOM 651 O O . ARG A 1 86 ? -45.580 -10.280 -1.737 1.00 45.59 86 ARG A O 1
ATOM 658 N N . SER A 1 87 ? -46.763 -9.790 -3.589 1.00 50.09 87 SER A N 1
ATOM 659 C CA . SER A 1 87 ? -47.102 -11.147 -3.951 1.00 50.09 87 SER A CA 1
ATOM 660 C C . SER A 1 87 ? -45.851 -11.811 -4.506 1.00 50.09 87 SER A C 1
ATOM 662 O O . SER A 1 87 ? -45.191 -11.356 -5.433 1.00 50.09 87 SER A O 1
ATOM 664 N N . VAL A 1 88 ? -45.507 -12.910 -3.858 1.00 56.25 88 VAL A N 1
ATOM 665 C CA . VAL A 1 88 ? -44.541 -13.900 -4.300 1.00 56.25 88 VAL A CA 1
ATOM 666 C C . VAL A 1 88 ? -45.080 -14.517 -5.595 1.00 56.25 88 VAL A C 1
ATOM 668 O O . VAL A 1 88 ? -45.831 -15.483 -5.529 1.00 56.25 88 VAL A O 1
ATOM 671 N N . SER A 1 89 ? -44.792 -13.907 -6.751 1.00 59.00 89 SER A N 1
ATOM 672 C CA . SER A 1 89 ? -44.687 -14.517 -8.099 1.00 59.00 89 SER A CA 1
ATOM 673 C C . SER A 1 89 ? -44.609 -13.442 -9.198 1.00 59.00 89 SER A C 1
ATOM 675 O O . SER A 1 89 ? -45.354 -13.487 -10.174 1.00 59.00 89 SER A O 1
ATOM 677 N N . ASP A 1 90 ? -43.691 -12.484 -9.082 1.00 58.62 90 ASP A N 1
ATOM 678 C CA . ASP A 1 90 ? -43.352 -11.611 -10.209 1.00 58.62 90 ASP A CA 1
ATOM 679 C C . ASP A 1 90 ? -42.427 -12.376 -11.162 1.00 58.62 90 ASP A C 1
ATOM 681 O O . ASP A 1 90 ? -41.200 -12.348 -11.048 1.00 58.62 90 ASP A O 1
ATOM 685 N N . LYS A 1 91 ? -43.017 -13.109 -12.112 1.00 68.25 91 LYS A N 1
ATOM 686 C CA . LYS A 1 91 ? -42.296 -13.360 -13.361 1.00 68.25 91 LYS A CA 1
ATOM 687 C C . LYS A 1 91 ? -42.184 -11.994 -14.045 1.00 68.25 91 LYS A C 1
ATOM 689 O O . LYS A 1 91 ? -43.234 -11.400 -14.298 1.00 68.25 91 LYS A O 1
ATOM 694 N N . PRO A 1 92 ? -40.967 -11.485 -14.311 1.00 74.19 92 PRO A N 1
ATOM 695 C CA . PRO A 1 92 ? -40.804 -10.182 -14.937 1.00 74.19 92 PRO A CA 1
ATOM 696 C C . PRO A 1 92 ? -41.589 -10.169 -16.244 1.00 74.19 92 PRO A C 1
ATOM 698 O O . PRO A 1 92 ? -41.532 -11.120 -17.030 1.00 74.19 92 PRO A O 1
ATOM 701 N N . THR A 1 93 ? -42.376 -9.114 -16.441 1.00 79.25 93 THR A N 1
ATOM 702 C CA . THR A 1 93 ? -43.136 -8.949 -17.683 1.00 79.25 93 THR A CA 1
ATOM 703 C C . THR A 1 93 ? -42.173 -8.894 -18.868 1.00 79.25 93 THR A C 1
ATOM 705 O O . THR A 1 93 ? -41.019 -8.491 -18.733 1.00 79.25 93 THR A O 1
ATOM 708 N N . GLU A 1 94 ? -42.625 -9.293 -20.054 1.00 69.12 94 GLU A N 1
ATOM 709 C CA . GLU A 1 94 ? -41.780 -9.332 -21.257 1.00 69.12 94 GLU A CA 1
ATOM 710 C C . GLU A 1 94 ? -41.113 -7.970 -21.548 1.00 69.12 94 GLU A C 1
ATOM 712 O O . GLU A 1 94 ? -39.946 -7.904 -21.931 1.00 69.12 94 GLU A O 1
ATOM 717 N N . ALA A 1 95 ? -41.807 -6.869 -21.240 1.00 72.88 95 ALA A N 1
ATOM 718 C CA . ALA A 1 95 ? -41.272 -5.511 -21.320 1.00 72.88 95 ALA A CA 1
ATOM 719 C C . ALA A 1 95 ? -40.121 -5.241 -20.328 1.00 72.88 95 ALA A C 1
ATOM 721 O O . ALA A 1 95 ? -39.187 -4.501 -20.641 1.00 72.88 95 ALA A O 1
ATOM 722 N N . GLU A 1 96 ? -40.164 -5.845 -19.142 1.00 75.62 96 GLU A N 1
ATOM 723 C CA . GLU A 1 96 ? -39.121 -5.734 -18.123 1.00 75.62 96 GLU A CA 1
ATOM 724 C C . GLU A 1 96 ? -37.881 -6.548 -18.509 1.00 75.62 96 GLU A C 1
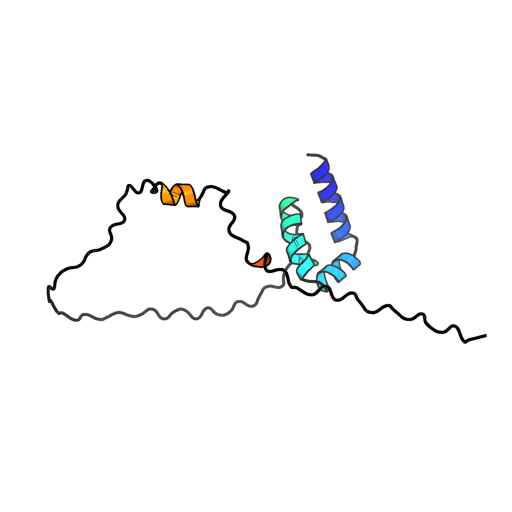ATOM 726 O O . GLU A 1 96 ? -36.763 -6.034 -18.429 1.00 75.62 96 GLU A O 1
ATOM 731 N N . ILE A 1 97 ? -38.076 -7.756 -19.050 1.00 78.81 97 ILE A N 1
ATOM 732 C CA . ILE A 1 97 ? -36.996 -8.593 -19.596 1.00 78.81 97 ILE A CA 1
ATOM 733 C C . ILE A 1 97 ? -36.293 -7.869 -20.756 1.00 78.81 97 ILE A C 1
ATOM 735 O O . ILE A 1 97 ? -35.061 -7.807 -20.801 1.00 78.81 97 ILE A O 1
ATOM 739 N N . LEU A 1 98 ? -37.056 -7.245 -21.659 1.00 71.25 98 LEU A N 1
ATOM 740 C CA . LEU A 1 98 ? -36.508 -6.458 -22.770 1.00 71.25 98 LEU A CA 1
ATOM 741 C C . LEU A 1 98 ? -35.760 -5.196 -22.306 1.00 71.25 98 LEU A C 1
ATOM 743 O O . LEU A 1 98 ? -34.881 -4.714 -23.022 1.00 71.25 98 LEU A O 1
ATOM 747 N N . SER A 1 99 ? -36.040 -4.681 -21.103 1.00 70.25 99 SER A N 1
ATOM 748 C CA . SER A 1 99 ? -35.299 -3.553 -20.516 1.00 70.25 99 SER A CA 1
ATOM 749 C C . SER A 1 99 ? -33.883 -3.931 -20.057 1.00 70.25 99 SER A C 1
ATOM 751 O O . SER A 1 99 ? -33.019 -3.057 -19.950 1.00 70.25 99 SER A O 1
ATOM 753 N N . TRP A 1 100 ? -33.634 -5.224 -19.814 1.00 76.12 100 TRP A N 1
ATOM 754 C CA . TRP A 1 100 ? -32.338 -5.762 -19.389 1.00 76.12 100 TRP A CA 1
ATOM 755 C C . TRP A 1 100 ? -31.481 -6.261 -20.554 1.00 76.12 100 TRP A C 1
ATOM 757 O O . TRP A 1 100 ? -30.296 -6.533 -20.358 1.00 76.12 100 TRP A O 1
ATOM 767 N N . MET A 1 101 ? -32.034 -6.358 -21.769 1.00 72.19 101 MET A N 1
ATOM 768 C CA . MET A 1 101 ? -31.252 -6.740 -22.943 1.00 72.19 101 MET A CA 1
ATOM 769 C C . MET A 1 101 ? -30.317 -5.590 -23.373 1.00 72.19 101 MET A C 1
ATOM 771 O O . MET A 1 101 ? -30.782 -4.502 -23.732 1.00 72.19 101 MET A O 1
ATOM 775 N N . PRO A 1 102 ? -28.988 -5.802 -23.373 1.00 55.50 102 PRO A N 1
ATOM 776 C CA . PRO A 1 102 ? -28.026 -4.792 -23.784 1.00 55.50 102 PRO A CA 1
ATOM 777 C C . PRO A 1 102 ? -28.052 -4.681 -25.313 1.00 55.50 102 PRO A C 1
ATOM 779 O O . PRO A 1 102 ? -27.567 -5.549 -26.029 1.00 55.50 102 PRO A O 1
ATOM 782 N N . GLY A 1 103 ? -28.656 -3.611 -25.826 1.00 59.88 103 GLY A N 1
ATOM 783 C CA . GLY A 1 103 ? -28.781 -3.378 -27.271 1.00 59.88 103 GLY A CA 1
ATOM 784 C C . GLY A 1 103 ? -29.629 -2.160 -27.634 1.00 59.88 103 GLY A C 1
ATOM 785 O O . GLY A 1 103 ? -29.415 -1.541 -28.676 1.00 59.88 103 GLY A O 1
ATOM 786 N N . GLN A 1 104 ? -30.525 -1.736 -26.741 1.00 59.72 104 GLN A N 1
ATOM 787 C CA . GLN A 1 104 ? -31.196 -0.441 -26.841 1.00 59.72 104 GLN A CA 1
ATOM 788 C C . GLN A 1 104 ? -30.190 0.652 -26.470 1.00 59.72 104 GLN A C 1
ATOM 790 O O . GLN A 1 104 ? -29.919 0.905 -25.295 1.00 59.72 104 GLN A O 1
ATOM 795 N N . LYS A 1 105 ? -29.586 1.263 -27.495 1.00 59.94 105 LYS A N 1
ATOM 796 C CA . LYS A 1 105 ? -28.666 2.401 -27.402 1.00 59.94 105 LYS A CA 1
ATOM 797 C C . LYS A 1 105 ? -29.352 3.571 -26.692 1.00 59.94 105 LYS A C 1
ATOM 799 O O . LYS A 1 105 ? -29.834 4.493 -27.340 1.00 59.94 105 LYS A O 1
ATOM 804 N N . ARG A 1 106 ? -29.387 3.568 -25.358 1.00 59.56 106 ARG A N 1
ATOM 805 C CA . ARG A 1 106 ? -29.614 4.797 -24.600 1.00 59.56 106 ARG A CA 1
ATOM 806 C C . ARG A 1 106 ? -28.450 5.722 -24.958 1.00 59.56 106 ARG A C 1
ATOM 808 O O . ARG A 1 106 ? -27.310 5.356 -24.656 1.00 59.56 106 ARG A O 1
ATOM 815 N N . PRO A 1 107 ? -28.679 6.860 -25.638 1.00 57.88 107 PRO A N 1
ATOM 816 C CA . PRO A 1 107 ? -27.607 7.807 -25.878 1.00 57.88 107 PRO A CA 1
ATOM 817 C C . PRO A 1 107 ? -27.086 8.232 -24.509 1.00 57.88 107 PRO A C 1
ATOM 819 O O . PRO A 1 107 ? -27.834 8.723 -23.661 1.00 57.88 107 PRO A O 1
ATOM 822 N N . MET A 1 108 ? -25.814 7.943 -24.262 1.00 59.34 108 MET A N 1
ATOM 823 C CA . MET A 1 108 ? -25.180 8.300 -23.009 1.00 59.34 108 MET A CA 1
ATOM 824 C C . MET A 1 108 ? -25.216 9.829 -22.846 1.00 59.34 108 M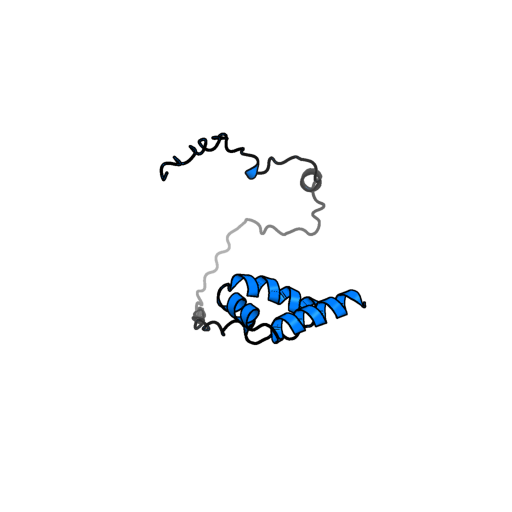ET A C 1
ATOM 826 O O . MET A 1 108 ? -25.018 10.555 -23.822 1.00 59.34 108 MET A O 1
ATOM 830 N N . PRO A 1 109 ? -25.399 10.355 -21.624 1.00 58.47 109 PRO A N 1
ATOM 831 C CA . PRO A 1 109 ? -25.459 11.800 -21.385 1.00 58.47 109 PRO A CA 1
ATOM 832 C C . PRO A 1 109 ? -24.155 12.537 -21.742 1.00 58.47 109 PRO A C 1
ATOM 834 O O . PRO A 1 109 ? -24.167 13.751 -21.927 1.00 58.47 109 PRO A O 1
ATOM 837 N N . TRP A 1 110 ? -23.038 11.817 -21.897 1.00 61.66 110 TRP A N 1
ATOM 838 C CA . TRP A 1 110 ? -21.757 12.360 -22.360 1.00 61.66 110 TRP A CA 1
ATOM 839 C C . TRP A 1 110 ? -21.608 12.395 -23.891 1.00 61.66 110 TRP A C 1
ATOM 841 O O . TRP A 1 110 ? -20.667 12.999 -24.393 1.00 61.66 110 TRP A O 1
ATOM 851 N N . SER A 1 111 ? -22.548 11.822 -24.654 1.00 56.06 111 SER A N 1
ATOM 852 C CA . SER A 1 111 ? -22.587 11.923 -26.123 1.00 56.06 111 SER A CA 1
ATOM 853 C C . SER A 1 111 ? -23.100 13.282 -26.620 1.00 56.06 111 SER A C 1
ATOM 855 O O . SER A 1 111 ? -23.241 13.492 -27.823 1.00 56.06 111 SER A O 1
ATOM 857 N N . ARG A 1 112 ? -23.354 14.234 -25.711 1.00 52.44 112 ARG A N 1
ATOM 858 C CA . ARG A 1 112 ? -23.522 15.647 -26.049 1.00 52.44 112 ARG A CA 1
ATOM 859 C C . ARG A 1 112 ? -22.144 16.209 -26.400 1.00 52.44 112 ARG A C 1
ATOM 861 O O . ARG A 1 112 ? -21.450 16.752 -25.547 1.00 52.44 112 ARG A O 1
ATOM 868 N N . SER A 1 113 ? -21.734 16.026 -27.653 1.00 58.19 113 SER A N 1
ATOM 869 C CA . SER A 1 113 ? -20.530 16.639 -28.207 1.00 58.19 113 SER A CA 1
ATOM 870 C C . SER A 1 113 ? -20.497 18.128 -27.843 1.00 58.19 113 SER A C 1
ATOM 872 O O . SER A 1 113 ? -21.418 18.858 -28.224 1.00 58.19 113 SER A O 1
ATOM 874 N N . PRO A 1 114 ? -19.467 18.625 -27.138 1.00 55.12 114 PRO A N 1
ATOM 875 C CA . PRO A 1 114 ? -19.229 20.051 -27.100 1.00 55.12 114 PRO A CA 1
ATOM 876 C C . PRO A 1 114 ? -18.763 20.453 -28.499 1.00 55.12 114 PRO A C 1
ATOM 878 O O . PRO A 1 114 ? -17.618 20.242 -28.895 1.00 55.12 114 PRO A O 1
ATOM 881 N N . ALA A 1 115 ? -19.678 21.016 -29.282 1.00 58.66 115 ALA A N 1
ATOM 882 C CA . ALA A 1 115 ? -19.319 21.793 -30.450 1.00 58.66 115 ALA A CA 1
ATOM 883 C C . ALA A 1 115 ? -18.431 22.962 -29.990 1.00 58.66 115 ALA A C 1
ATOM 885 O O . ALA A 1 115 ? -18.944 23.954 -29.477 1.00 58.66 115 ALA A O 1
ATOM 886 N N . ARG A 1 116 ? -17.106 22.802 -30.117 1.00 59.00 116 ARG A N 1
ATOM 887 C CA . ARG A 1 116 ? -16.089 23.834 -30.408 1.00 59.00 116 ARG A CA 1
ATOM 888 C C . ARG A 1 116 ? -14.690 23.227 -30.270 1.00 59.00 116 ARG A C 1
ATOM 890 O O . ARG A 1 116 ? -13.990 23.441 -29.286 1.00 59.00 116 ARG A O 1
ATOM 897 N N . ASN A 1 117 ? -14.252 22.547 -31.327 1.00 56.16 117 ASN A N 1
ATOM 898 C CA . ASN A 1 117 ? -12.843 22.581 -31.703 1.00 56.16 117 ASN A CA 1
ATOM 899 C C . ASN A 1 117 ? -12.494 24.043 -32.019 1.00 56.16 117 ASN A C 1
ATOM 901 O O . ASN A 1 117 ? -12.714 24.511 -33.133 1.00 56.16 117 ASN A O 1
ATOM 905 N N . LYS A 1 118 ? -12.010 24.791 -31.026 1.00 63.88 118 LYS A N 1
ATOM 906 C CA . LYS A 1 118 ? -11.178 25.964 -31.295 1.00 63.88 118 LYS A CA 1
ATOM 907 C C . LYS A 1 118 ? -9.749 25.428 -31.399 1.00 63.88 118 LYS A C 1
ATOM 909 O O . LYS A 1 118 ? -9.254 24.938 -30.384 1.00 63.88 118 LYS A O 1
ATOM 914 N N . PRO A 1 119 ? -9.100 25.454 -32.574 1.00 71.69 119 PRO A N 1
ATOM 915 C CA . PRO A 1 119 ? -7.677 25.157 -32.625 1.00 71.69 119 PRO A CA 1
ATOM 916 C C . PRO A 1 119 ? -6.928 26.164 -31.733 1.00 71.69 119 PRO A C 1
ATOM 918 O O . PRO A 1 119 ? -7.338 27.330 -31.660 1.00 71.69 119 PRO A O 1
ATOM 921 N N . PRO A 1 120 ? -5.873 25.735 -31.019 1.00 70.62 120 PRO A N 1
ATOM 922 C CA . PRO A 1 120 ? -5.043 26.651 -30.248 1.00 70.62 120 PRO A CA 1
ATOM 923 C C . PRO A 1 120 ? -4.418 27.698 -31.188 1.00 70.62 120 PRO A C 1
ATOM 925 O O . PRO A 1 120 ? -4.084 27.364 -32.329 1.00 70.62 120 PRO A O 1
ATOM 928 N N . PRO A 1 121 ? -4.271 28.964 -30.756 1.00 68.81 121 PRO A N 1
ATOM 929 C CA . PRO A 1 121 ? -3.573 29.960 -31.556 1.00 68.81 121 PRO A CA 1
ATOM 930 C C . PRO A 1 121 ? -2.130 29.505 -31.790 1.00 68.81 121 PRO A C 1
ATOM 932 O O . PRO A 1 121 ? -1.450 29.082 -30.854 1.00 68.81 121 PRO A O 1
ATOM 935 N N . LEU A 1 122 ? -1.686 29.588 -33.048 1.00 69.06 122 LEU A N 1
ATOM 936 C CA . LEU A 1 122 ? -0.298 29.370 -33.437 1.00 69.06 122 LEU A CA 1
ATOM 937 C C . LEU A 1 122 ? 0.622 30.201 -32.536 1.00 69.06 122 LEU A C 1
ATOM 939 O O . LEU A 1 122 ? 0.535 31.430 -32.490 1.00 69.06 122 LEU A O 1
ATOM 943 N N . ILE A 1 123 ? 1.492 29.494 -31.823 1.00 71.12 123 ILE A N 1
ATOM 944 C CA . ILE A 1 123 ? 2.607 30.048 -31.063 1.00 71.12 123 ILE A CA 1
ATOM 945 C C . ILE A 1 123 ? 3.463 30.851 -32.049 1.00 71.12 123 ILE A C 1
ATOM 947 O O . ILE A 1 123 ? 3.947 30.308 -33.041 1.00 71.12 123 ILE A O 1
ATOM 951 N N . ARG A 1 124 ? 3.609 32.158 -31.807 1.00 68.19 124 ARG A N 1
ATOM 952 C CA . ARG A 1 124 ? 4.568 32.991 -32.542 1.00 68.19 124 ARG A CA 1
ATOM 953 C C . ARG A 1 124 ? 5.990 32.556 -32.156 1.00 68.19 124 ARG A C 1
ATOM 955 O O . ARG A 1 124 ? 6.225 32.376 -30.961 1.00 68.19 124 ARG A O 1
ATOM 962 N N . PRO A 1 125 ? 6.927 32.409 -33.106 1.00 68.50 125 PRO A N 1
ATOM 963 C CA . PRO A 1 125 ? 8.330 32.204 -32.770 1.00 68.50 125 PRO A CA 1
ATOM 964 C C . PRO A 1 125 ? 8.876 33.434 -32.028 1.00 68.50 125 PRO A C 1
ATOM 966 O O . PRO A 1 125 ? 8.539 34.574 -32.357 1.00 68.50 125 PRO A O 1
ATOM 969 N N . TRP A 1 126 ? 9.672 33.180 -30.988 1.00 67.69 126 TRP A N 1
ATOM 970 C CA . TRP A 1 126 ? 10.411 34.201 -30.244 1.00 67.69 126 TRP A CA 1
ATOM 971 C C . TRP A 1 126 ? 11.429 34.897 -31.165 1.00 67.69 126 TRP A C 1
ATOM 973 O O . TRP A 1 126 ? 12.011 34.218 -32.011 1.00 67.69 126 TRP A O 1
ATOM 983 N N . PRO A 1 127 ? 11.672 36.212 -31.014 1.00 68.00 127 PRO A N 1
ATOM 984 C CA . PRO A 1 127 ? 12.736 36.880 -31.746 1.00 68.00 127 PRO A CA 1
ATOM 985 C C . PRO A 1 127 ? 14.093 36.524 -31.124 1.00 68.00 127 PRO A C 1
ATOM 987 O O . PRO A 1 127 ? 14.375 36.864 -29.975 1.00 68.00 127 PRO A O 1
ATOM 990 N N . GLU A 1 128 ? 14.926 35.834 -31.902 1.00 66.06 128 GLU A N 1
ATOM 991 C CA . GLU A 1 128 ? 16.382 35.856 -31.763 1.00 66.06 128 GLU A CA 1
ATOM 992 C C . GLU A 1 128 ? 16.874 37.264 -32.123 1.00 66.06 128 GLU A C 1
ATOM 994 O O . GLU A 1 128 ? 17.173 37.553 -33.275 1.00 66.06 128 GLU A O 1
ATOM 999 N N . GLU A 1 129 ? 16.943 38.156 -31.141 1.00 65.38 129 GLU A N 1
ATOM 1000 C CA . GLU A 1 129 ? 17.827 39.321 -31.217 1.00 65.38 129 GLU A CA 1
ATOM 1001 C C . GLU A 1 129 ? 18.634 39.421 -29.927 1.00 65.38 129 GLU A C 1
ATOM 1003 O O . GLU A 1 129 ? 18.303 40.166 -29.010 1.00 65.38 129 GLU A O 1
ATOM 1008 N N . LEU A 1 130 ? 19.698 38.620 -29.874 1.00 61.00 130 LEU A N 1
ATOM 1009 C CA . LEU A 1 130 ? 20.920 38.918 -29.133 1.00 61.00 130 LEU A CA 1
ATOM 1010 C C . LEU A 1 130 ? 22.093 38.368 -29.956 1.00 61.00 130 LEU A C 1
ATOM 1012 O O . LEU A 1 130 ? 22.583 37.267 -29.705 1.00 61.00 130 LEU A O 1
ATOM 1016 N N . ALA A 1 131 ? 22.494 39.141 -30.963 1.00 58.62 131 ALA A N 1
ATOM 1017 C CA . ALA A 1 131 ? 23.808 39.076 -31.592 1.00 58.62 131 ALA A CA 1
ATOM 1018 C C . ALA A 1 131 ? 24.396 40.490 -31.599 1.00 58.62 131 ALA A C 1
ATOM 1020 O O . ALA A 1 131 ? 23.644 41.423 -31.962 1.00 58.62 131 ALA A O 1
#

Secondary structure (DSSP, 8-state):
-HHHHHHHHHHHHHHHH-HHHHHHHHH-HHHHHHHHHHHHHHTPPPPGGGSPPPPP-----PPPP----------------------S--PPPHHHHHHHSTTS----GGGS------PPPPPPPP-----

pLDDT: mean 74.14, std 16.06, range [39.28, 95.12]

Radius of gyration: 31.76 Å; chains: 1; bounding box: 86×58×61 Å

Sequence (131 aa):
GSEVACRRSQLEHWLTTNAEAAAFIAEVPQSRRILRPLCHMLGIELPEALRLPPRPKRKRQRARKPDGDGAIMGATEGSAAPASARSVSDKPTEAEILSWMPGQKRPMPWSRSPARNKPPPLIRPWPEELA